Protein AF-A0A955VL43-F1 (afdb_monomer_lite)

Radius of gyration: 14.63 Å; chains: 1; bounding box: 33×35×46 Å

pLDDT: mean 88.29, std 12.21, range [50.31, 97.94]

Structure (mmCIF, N/CA/C/O backbone):
data_AF-A0A955VL43-F1
#
_entry.id   AF-A0A955VL43-F1
#
loop_
_atom_site.group_PDB
_atom_site.id
_atom_site.type_symbol
_atom_site.label_atom_id
_atom_site.label_alt_id
_atom_site.label_comp_id
_atom_site.label_asym_id
_atom_site.label_entity_id
_atom_site.label_seq_id
_atom_site.pdbx_PDB_ins_code
_atom_site.Cartn_x
_atom_site.Cartn_y
_atom_site.Cartn_z
_atom_site.occupancy
_atom_site.B_iso_or_equiv
_atom_site.auth_seq_id
_atom_site.auth_comp_id
_atom_site.auth_asym_id
_atom_site.auth_atom_id
_atom_site.pdbx_PDB_model_num
ATOM 1 N N . MET A 1 1 ? -14.987 -6.345 19.647 1.00 78.50 1 MET A N 1
ATOM 2 C CA . MET A 1 1 ? -15.015 -5.023 18.983 1.00 78.50 1 MET A CA 1
ATOM 3 C C . MET A 1 1 ? -13.971 -5.019 17.865 1.00 78.50 1 MET A C 1
ATOM 5 O O . MET A 1 1 ? -13.137 -5.909 17.800 1.00 78.50 1 MET A O 1
ATOM 9 N N . THR A 1 2 ? -14.091 -4.121 16.894 1.00 89.50 2 THR A N 1
ATOM 10 C CA . THR A 1 2 ? -13.098 -3.961 15.821 1.00 89.50 2 THR A CA 1
ATOM 11 C C . THR A 1 2 ? -12.597 -2.536 15.918 1.00 89.50 2 THR A C 1
ATOM 13 O O . THR A 1 2 ? -13.413 -1.619 16.050 1.00 89.50 2 THR A O 1
ATOM 16 N N . ARG A 1 3 ? -11.278 -2.347 15.896 1.00 92.75 3 ARG A N 1
ATOM 17 C CA . ARG A 1 3 ? -10.664 -1.016 15.966 1.00 92.75 3 ARG A CA 1
ATOM 18 C C . ARG A 1 3 ? -10.286 -0.546 14.574 1.00 92.75 3 ARG A C 1
ATOM 20 O O . ARG A 1 3 ? -9.959 -1.360 13.723 1.00 92.75 3 ARG A O 1
ATOM 27 N N . TYR A 1 4 ? -10.325 0.753 14.333 1.00 93.56 4 TYR A N 1
ATOM 28 C CA . TYR A 1 4 ? -9.939 1.332 13.049 1.00 93.56 4 TYR A CA 1
ATOM 29 C C . TYR A 1 4 ? -8.824 2.340 13.278 1.00 93.56 4 TYR A C 1
ATOM 31 O O . TYR A 1 4 ? -8.807 3.001 14.317 1.00 93.56 4 TYR A O 1
ATOM 39 N N . CYS A 1 5 ? -7.907 2.439 12.317 1.00 92.56 5 CYS A N 1
ATOM 40 C CA . CYS A 1 5 ? -6.921 3.510 12.319 1.00 92.56 5 CYS A CA 1
ATOM 41 C C . CYS A 1 5 ? -7.603 4.878 12.228 1.00 92.56 5 CYS A C 1
ATOM 43 O O . CYS A 1 5 ? -8.653 5.013 11.585 1.00 92.56 5 CYS A O 1
ATOM 45 N N . ASP A 1 6 ? -6.948 5.889 12.791 1.00 88.12 6 ASP A N 1
ATOM 46 C CA . ASP A 1 6 ? -7.299 7.285 12.551 1.00 88.12 6 ASP A CA 1
ATOM 47 C C . ASP A 1 6 ? -7.238 7.629 11.049 1.00 88.12 6 ASP A C 1
ATOM 49 O O . ASP A 1 6 ? -6.506 6.997 10.280 1.00 88.12 6 ASP A O 1
ATOM 53 N N . GLU A 1 7 ? -8.082 8.570 10.616 1.00 87.44 7 GLU A N 1
ATOM 54 C CA . GLU A 1 7 ? -8.250 8.990 9.209 1.00 87.44 7 GLU A CA 1
ATOM 55 C C . GLU A 1 7 ? -8.514 7.852 8.198 1.00 87.44 7 GLU A C 1
ATOM 57 O O . GLU A 1 7 ? -8.353 8.026 6.993 1.00 87.44 7 GLU A O 1
ATOM 62 N N . GLY A 1 8 ? -8.944 6.672 8.661 1.00 89.56 8 GLY A N 1
ATOM 63 C CA . GLY A 1 8 ? -9.144 5.516 7.787 1.00 89.56 8 GLY A CA 1
ATOM 64 C C . GLY A 1 8 ? -7.849 4.784 7.425 1.00 89.56 8 GLY A C 1
ATOM 65 O O . GLY A 1 8 ? -7.877 3.932 6.541 1.00 89.56 8 GLY A O 1
ATOM 66 N N . GLY A 1 9 ? -6.745 5.033 8.133 1.00 92.38 9 GLY A N 1
ATOM 67 C CA . GLY A 1 9 ? -5.455 4.370 7.939 1.00 92.38 9 GLY A CA 1
ATOM 68 C C . GLY A 1 9 ? -4.512 5.125 7.013 1.00 92.38 9 GLY A C 1
ATOM 69 O O . GLY A 1 9 ? -4.924 5.939 6.196 1.00 92.38 9 GLY A O 1
ATOM 70 N N . TYR A 1 10 ? -3.220 4.835 7.132 1.00 92.75 10 TYR A N 1
ATOM 71 C CA . TYR A 1 10 ? -2.181 5.484 6.341 1.00 92.75 10 TYR A CA 1
ATOM 72 C C . TYR A 1 10 ? -1.539 4.506 5.366 1.00 92.75 10 TYR A C 1
ATOM 74 O O . TYR A 1 10 ? -1.247 3.357 5.712 1.00 92.75 10 TYR A O 1
ATOM 82 N N . VAL A 1 11 ? -1.257 5.003 4.164 1.00 94.19 11 VAL A N 1
ATOM 83 C CA . VAL A 1 11 ? -0.213 4.449 3.309 1.00 94.19 11 VAL A CA 1
ATOM 84 C C . VAL A 1 11 ? 1.063 5.232 3.566 1.00 94.19 11 VAL A C 1
ATOM 86 O O . VAL A 1 11 ? 1.075 6.459 3.602 1.00 94.19 11 VAL A O 1
ATOM 89 N N . VAL A 1 12 ? 2.152 4.514 3.764 1.00 95.00 12 VAL A N 1
ATOM 90 C CA . VAL A 1 12 ? 3.468 5.086 4.047 1.00 95.00 12 VAL A CA 1
ATOM 91 C C . VAL A 1 12 ? 4.517 4.591 3.066 1.00 95.00 12 VAL A C 1
ATOM 93 O O . VAL A 1 12 ? 4.296 3.594 2.372 1.00 95.00 12 VAL A O 1
ATOM 96 N N . SER A 1 13 ? 5.642 5.295 2.992 1.00 95.00 13 SER A N 1
ATOM 97 C CA . SER A 1 13 ? 6.752 4.952 2.109 1.00 95.00 13 SER A CA 1
ATOM 98 C C . SER A 1 13 ? 7.513 3.727 2.650 1.00 95.00 13 SER A C 1
ATOM 100 O O . SER A 1 13 ? 7.057 3.045 3.576 1.00 95.00 13 SER A O 1
ATOM 102 N N . SER A 1 14 ? 8.656 3.367 2.065 1.00 95.69 14 SER A N 1
ATOM 103 C CA . SER A 1 14 ? 9.515 2.334 2.663 1.00 95.69 14 SER A CA 1
ATOM 104 C C . SER A 1 14 ? 10.351 2.865 3.835 1.00 95.69 14 SER A C 1
ATOM 106 O O . SER A 1 14 ? 10.896 2.056 4.582 1.00 95.69 14 SER A O 1
ATOM 108 N N . ALA A 1 15 ? 10.412 4.189 4.040 1.00 93.88 15 ALA A N 1
ATOM 109 C CA . ALA A 1 15 ? 11.105 4.804 5.173 1.00 93.88 15 ALA A CA 1
ATOM 110 C C . ALA A 1 15 ? 10.356 4.638 6.507 1.00 93.88 15 ALA A C 1
ATOM 112 O O . ALA A 1 15 ? 10.987 4.613 7.563 1.00 93.88 15 ALA A O 1
ATOM 113 N N . GLU A 1 16 ? 9.029 4.502 6.474 1.00 94.38 16 GLU A N 1
ATOM 114 C CA . GLU A 1 16 ? 8.210 4.295 7.666 1.00 94.38 16 GLU A CA 1
ATOM 115 C C . GLU A 1 16 ? 7.793 2.823 7.834 1.00 94.38 16 GLU A C 1
ATOM 117 O O . GLU A 1 16 ? 7.633 2.080 6.849 1.00 94.38 16 GLU A O 1
ATOM 122 N N . PRO A 1 17 ? 7.583 2.377 9.086 1.00 94.38 17 PRO A N 1
ATOM 123 C CA . PRO A 1 17 ? 7.181 1.010 9.359 1.00 94.38 17 PRO A CA 1
ATOM 124 C C . PRO A 1 17 ? 5.710 0.759 9.008 1.00 94.38 17 PRO A C 1
ATOM 126 O O . PRO A 1 17 ? 4.835 1.613 9.173 1.00 94.38 17 PRO A O 1
ATOM 129 N N . ILE A 1 18 ? 5.441 -0.481 8.604 1.00 95.75 18 ILE A N 1
ATOM 130 C CA . ILE A 1 18 ? 4.116 -1.096 8.679 1.00 95.75 18 ILE A CA 1
ATOM 131 C C . ILE A 1 18 ? 4.235 -2.192 9.737 1.00 95.75 18 ILE A C 1
ATOM 133 O O . ILE A 1 18 ? 5.098 -3.056 9.582 1.00 95.75 18 ILE A O 1
ATOM 137 N N . PRO A 1 19 ? 3.433 -2.169 10.809 1.00 94.88 19 PRO A N 1
ATOM 138 C CA . PRO A 1 19 ? 3.477 -3.221 11.813 1.00 94.88 19 PRO A CA 1
ATOM 139 C C . PRO A 1 19 ? 3.131 -4.591 11.220 1.00 94.88 19 PRO A C 1
ATOM 141 O O . PRO A 1 19 ? 2.177 -4.711 10.453 1.00 94.88 19 PRO A O 1
ATOM 144 N N . ASP A 1 20 ? 3.838 -5.642 11.629 1.00 94.00 20 ASP A N 1
ATOM 145 C CA . ASP A 1 20 ? 3.488 -7.020 11.246 1.00 94.00 20 ASP A CA 1
ATOM 146 C C . ASP A 1 20 ? 2.334 -7.580 12.090 1.00 94.00 20 ASP A C 1
ATOM 148 O O . ASP A 1 20 ? 1.597 -8.463 11.652 1.00 94.00 20 ASP A O 1
ATOM 152 N N . GLU A 1 21 ? 2.153 -7.067 13.310 1.00 94.94 21 GLU A N 1
ATOM 153 C CA . GLU A 1 21 ? 1.108 -7.531 14.216 1.00 94.94 21 GLU A CA 1
ATOM 154 C C . GLU A 1 21 ? -0.276 -7.051 13.741 1.00 94.94 21 GLU A C 1
ATOM 156 O O . GLU A 1 21 ? -0.508 -5.841 13.675 1.00 94.94 21 GLU A O 1
ATOM 161 N N . PRO A 1 22 ? -1.249 -7.947 13.473 1.00 93.75 22 PRO A N 1
ATOM 162 C CA . PRO A 1 22 ? -2.568 -7.553 12.962 1.00 93.75 22 PRO A CA 1
ATOM 163 C C . PRO A 1 22 ? -3.334 -6.580 13.865 1.00 93.75 22 PRO A C 1
ATOM 165 O O . PRO A 1 22 ? -4.199 -5.841 13.401 1.00 93.75 22 PRO A O 1
ATOM 168 N N . ARG A 1 23 ? -3.021 -6.583 15.164 1.00 92.69 23 ARG A N 1
ATOM 169 C CA . ARG A 1 23 ? -3.637 -5.731 16.187 1.00 92.69 23 ARG A CA 1
ATOM 170 C C . ARG A 1 23 ? -3.009 -4.344 16.284 1.00 92.69 23 ARG A C 1
ATOM 172 O O . ARG A 1 23 ? -3.600 -3.486 16.924 1.00 92.69 23 ARG A O 1
ATOM 179 N N . ALA A 1 24 ? -1.834 -4.116 15.702 1.00 92.56 24 ALA A N 1
ATOM 180 C CA . ALA A 1 24 ? -1.173 -2.820 15.759 1.00 92.56 24 ALA A CA 1
ATOM 181 C C . ALA A 1 24 ? -1.821 -1.849 14.762 1.00 92.56 24 ALA A C 1
ATOM 183 O O . ALA A 1 24 ? -1.916 -2.144 13.571 1.00 92.56 24 ALA A O 1
ATOM 184 N N . TYR A 1 25 ? -2.266 -0.695 15.258 1.00 92.06 25 TYR A N 1
ATOM 185 C CA . TYR A 1 25 ? -2.931 0.349 14.481 1.00 92.06 25 TYR A CA 1
ATOM 186 C C . TYR A 1 25 ? -2.485 1.734 14.947 1.00 92.06 25 TYR A C 1
ATOM 188 O O . TYR A 1 25 ? -2.025 1.897 16.077 1.00 92.06 25 TYR A O 1
ATOM 196 N N . ASP A 1 26 ? -2.632 2.723 14.069 1.00 90.88 26 ASP A N 1
ATOM 197 C CA . ASP A 1 26 ? -2.401 4.129 14.395 1.00 90.88 26 ASP A CA 1
ATOM 198 C C . ASP A 1 26 ? -3.667 4.720 15.033 1.00 90.88 26 ASP A C 1
ATOM 200 O O . ASP A 1 26 ? -4.727 4.746 14.401 1.00 90.88 26 ASP A O 1
ATOM 204 N N . ASP A 1 27 ? -3.576 5.154 16.291 1.00 89.06 27 ASP A N 1
ATOM 205 C CA . ASP A 1 27 ? -4.678 5.776 17.033 1.00 89.06 27 ASP A CA 1
ATOM 206 C C . ASP A 1 27 ? -4.650 7.317 17.005 1.00 89.06 27 ASP A C 1
ATOM 208 O O . ASP A 1 27 ? -5.457 7.955 17.689 1.00 89.06 27 ASP A O 1
ATOM 212 N N . GLY A 1 28 ? -3.715 7.909 16.250 1.00 87.12 28 GLY A N 1
ATOM 213 C CA . GLY A 1 28 ? -3.534 9.353 16.100 1.00 87.12 28 GLY A CA 1
ATOM 214 C C . GLY A 1 28 ? -2.919 10.058 17.315 1.00 87.12 28 GLY A C 1
ATOM 215 O O . GLY A 1 28 ? -2.798 11.284 17.314 1.00 87.12 28 GLY A O 1
ATOM 216 N N . ARG A 1 29 ? -2.541 9.332 18.380 1.00 86.31 29 ARG A N 1
ATOM 217 C CA . ARG A 1 29 ? -1.982 9.924 19.616 1.00 86.31 29 ARG A CA 1
ATOM 218 C C . ARG A 1 29 ? -0.459 9.886 19.672 1.00 86.31 29 ARG A C 1
ATOM 220 O O . ARG A 1 29 ? 0.133 10.579 20.502 1.00 86.31 29 ARG A O 1
ATOM 227 N N . GLY A 1 30 ? 0.164 9.056 18.840 1.00 81.88 30 GLY A N 1
ATOM 228 C CA . GLY A 1 30 ? 1.613 8.931 18.741 1.00 81.88 30 GLY A CA 1
ATOM 229 C C . GLY A 1 30 ? 2.260 10.106 17.993 1.00 81.88 30 GLY A C 1
ATOM 230 O O . GLY A 1 30 ? 1.615 10.732 17.154 1.00 81.88 30 GLY A O 1
ATOM 231 N N . PRO A 1 31 ? 3.539 10.419 18.276 1.00 77.44 31 PRO A N 1
ATOM 232 C CA . PRO A 1 31 ? 4.284 11.420 17.512 1.00 77.44 31 PRO A CA 1
ATOM 233 C C . PRO A 1 31 ? 4.634 10.943 16.093 1.00 77.44 31 PRO A C 1
ATOM 235 O O . PRO A 1 31 ? 4.821 11.773 15.205 1.00 77.44 31 PRO A O 1
ATOM 238 N N . ASP A 1 32 ? 4.701 9.625 15.883 1.00 82.56 32 ASP A N 1
ATOM 239 C CA . ASP A 1 32 ? 5.104 9.004 14.626 1.00 82.56 32 ASP A CA 1
ATOM 240 C C . ASP A 1 32 ? 3.898 8.359 13.937 1.00 82.56 32 ASP A C 1
ATOM 242 O O . ASP A 1 32 ? 3.178 7.567 14.547 1.00 82.56 32 ASP A O 1
ATOM 246 N N . ARG A 1 33 ? 3.707 8.668 12.648 1.00 83.19 33 ARG A N 1
ATOM 247 C CA . ARG A 1 33 ? 2.711 7.999 11.800 1.00 83.19 33 ARG A CA 1
ATOM 248 C C . ARG A 1 33 ? 3.228 6.630 11.379 1.00 83.19 33 ARG A C 1
ATOM 250 O O . ARG A 1 33 ? 4.353 6.520 10.889 1.00 83.19 33 ARG A O 1
ATOM 257 N N . ILE A 1 34 ? 2.388 5.607 11.499 1.00 92.50 34 ILE A N 1
ATOM 258 C CA . ILE A 1 34 ? 2.697 4.242 11.047 1.00 92.50 34 ILE A CA 1
ATOM 259 C C . ILE A 1 34 ? 1.722 3.811 9.952 1.00 92.50 34 ILE A C 1
ATOM 261 O O . ILE A 1 34 ? 0.557 4.207 9.939 1.00 92.50 34 ILE A O 1
ATOM 265 N N . GLY A 1 35 ? 2.184 2.989 9.010 1.00 95.25 35 GLY A N 1
ATOM 266 C CA . GLY A 1 35 ? 1.304 2.472 7.964 1.00 95.25 35 GLY A CA 1
ATOM 267 C C . GLY A 1 35 ? 0.294 1.457 8.500 1.00 95.25 35 GLY A C 1
ATOM 268 O O . GLY A 1 35 ? 0.568 0.724 9.450 1.00 95.25 35 GLY A O 1
ATOM 269 N N . CYS A 1 36 ? -0.878 1.382 7.871 1.00 96.31 36 CYS A N 1
ATOM 270 C CA . CYS A 1 36 ? -1.907 0.410 8.234 1.00 96.31 36 CYS A CA 1
ATOM 271 C C . CYS A 1 36 ? -1.645 -0.945 7.552 1.00 96.31 36 CYS A C 1
ATOM 273 O O . CYS A 1 36 ? -1.546 -1.029 6.328 1.00 96.31 36 CYS A O 1
ATOM 275 N N . ASN A 1 37 ? -1.588 -2.024 8.338 1.00 96.50 37 ASN A N 1
ATOM 276 C CA . ASN A 1 37 ? -1.427 -3.392 7.827 1.00 96.50 37 ASN A CA 1
ATOM 277 C C . ASN A 1 37 ? -2.758 -4.107 7.514 1.00 96.50 37 ASN A C 1
ATOM 279 O O . ASN A 1 37 ? -2.743 -5.231 7.022 1.00 96.50 37 ASN A O 1
ATOM 283 N N . GLN A 1 38 ? -3.900 -3.460 7.775 1.00 97.12 38 GLN A N 1
ATOM 284 C CA . GLN A 1 38 ? -5.249 -3.978 7.504 1.00 97.12 38 GLN A CA 1
ATOM 285 C C . GLN A 1 38 ? -5.962 -3.201 6.387 1.00 97.12 38 GLN A C 1
ATOM 287 O O . GLN A 1 38 ? -7.189 -3.117 6.373 1.00 97.12 38 GLN A O 1
ATOM 292 N N . LEU A 1 39 ? -5.231 -2.572 5.464 1.00 97.38 39 LEU A N 1
ATOM 293 C CA . LEU A 1 39 ? -5.853 -1.826 4.367 1.00 97.38 39 LEU A CA 1
ATOM 294 C C . LEU A 1 39 ? -6.688 -2.751 3.463 1.00 97.38 39 LEU A C 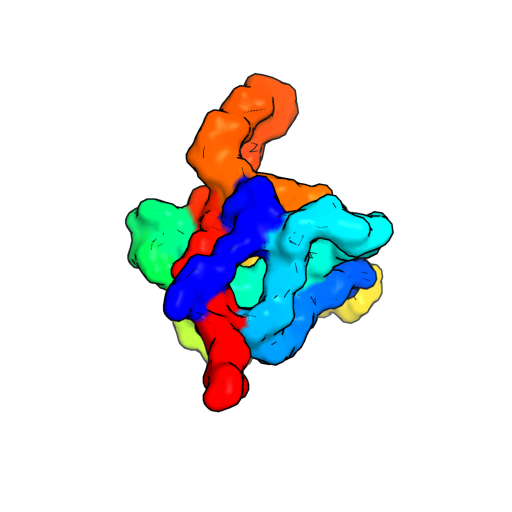1
ATOM 296 O O . LEU A 1 39 ? -6.265 -3.847 3.100 1.00 97.38 39 LEU A O 1
ATOM 300 N N . VAL A 1 40 ? -7.864 -2.276 3.055 1.00 97.44 40 VAL A N 1
ATOM 301 C CA . VAL A 1 40 ? -8.772 -2.922 2.100 1.00 97.44 40 VAL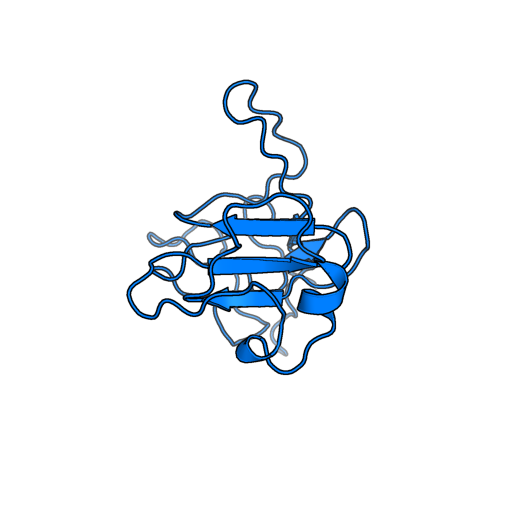 A CA 1
ATOM 302 C C . VAL A 1 40 ? -9.206 -1.928 1.031 1.00 97.44 40 VAL A C 1
ATOM 304 O O . VAL A 1 40 ? -9.388 -0.738 1.293 1.00 97.44 40 VAL A O 1
ATOM 307 N N . CYS A 1 41 ? -9.407 -2.411 -0.191 1.00 96.38 41 CYS A N 1
ATOM 308 C CA . CYS A 1 41 ? -9.882 -1.582 -1.284 1.00 96.38 41 CYS A CA 1
ATOM 309 C C . CYS A 1 41 ? -11.401 -1.447 -1.286 1.00 96.38 41 CYS A C 1
ATOM 311 O O . CYS A 1 41 ? -12.120 -2.437 -1.368 1.00 96.38 41 CYS A O 1
ATOM 313 N N . ILE A 1 42 ? -11.901 -0.212 -1.302 1.00 95.06 42 ILE A N 1
ATOM 314 C CA . ILE A 1 42 ? -13.344 0.057 -1.303 1.00 95.06 42 ILE A CA 1
ATOM 315 C C . ILE A 1 42 ? -14.018 -0.288 -2.637 1.00 95.06 42 ILE A C 1
ATOM 317 O O . ILE A 1 42 ? -15.233 -0.437 -2.682 1.00 95.06 42 ILE A O 1
ATOM 321 N N . ARG A 1 43 ? -13.242 -0.411 -3.724 1.00 93.94 43 ARG A N 1
ATOM 322 C CA . ARG A 1 43 ? -13.756 -0.748 -5.060 1.00 93.94 43 ARG A CA 1
ATOM 323 C C . ARG A 1 43 ? -13.901 -2.255 -5.260 1.00 93.94 43 ARG A C 1
ATOM 325 O O . ARG A 1 43 ? -14.960 -2.712 -5.667 1.00 93.94 43 ARG A O 1
ATOM 332 N N . CYS A 1 44 ? -12.843 -3.025 -4.995 1.00 96.56 44 CYS A N 1
ATOM 333 C CA . CYS A 1 44 ? -12.829 -4.474 -5.245 1.00 96.56 44 CYS A CA 1
ATOM 334 C C . CYS A 1 44 ? -12.952 -5.344 -3.985 1.00 96.56 44 CYS A C 1
ATOM 336 O O . CYS A 1 44 ? -13.047 -6.561 -4.107 1.00 96.56 44 CYS A O 1
ATOM 338 N N . GLY A 1 45 ? -12.911 -4.757 -2.785 1.00 96.44 45 GLY A N 1
ATOM 339 C CA . GLY A 1 45 ? -12.992 -5.474 -1.507 1.00 96.44 45 GLY A CA 1
ATOM 340 C C . GLY A 1 45 ? -11.738 -6.264 -1.119 1.00 96.44 45 GLY A C 1
ATOM 341 O O . GLY A 1 45 ? -11.687 -6.806 -0.019 1.00 96.44 45 GLY A O 1
ATOM 342 N N . ALA A 1 46 ? -10.726 -6.340 -1.989 1.00 97.94 46 ALA A N 1
ATOM 343 C CA . ALA A 1 46 ? -9.487 -7.053 -1.698 1.00 97.94 46 ALA A CA 1
ATOM 344 C C . ALA A 1 46 ? -8.680 -6.347 -0.598 1.00 97.94 46 ALA A C 1
ATOM 346 O O . ALA A 1 46 ? -8.645 -5.113 -0.544 1.00 97.94 46 ALA A O 1
ATOM 347 N N . VAL A 1 47 ? -7.990 -7.137 0.229 1.00 97.50 47 VAL A N 1
ATOM 348 C CA . VAL A 1 47 ? -6.913 -6.640 1.100 1.00 97.50 47 VAL A CA 1
ATOM 349 C C . VAL A 1 47 ? -5.868 -5.948 0.227 1.00 97.50 47 VAL A C 1
ATOM 351 O O . VAL A 1 47 ? -5.677 -6.323 -0.924 1.00 97.50 47 VAL A O 1
ATOM 354 N N . VAL A 1 48 ? -5.212 -4.913 0.731 1.00 97.56 48 VAL A N 1
ATOM 355 C CA . VAL A 1 48 ? -4.128 -4.240 0.015 1.00 97.56 48 VAL A CA 1
ATOM 356 C C . VAL A 1 48 ? -2.816 -4.906 0.399 1.00 97.56 48 VAL A C 1
ATOM 358 O O . VAL A 1 48 ? -2.439 -4.950 1.569 1.00 97.56 48 VAL A O 1
ATOM 361 N N . ARG A 1 49 ? -2.103 -5.426 -0.596 1.00 97.81 49 ARG A N 1
ATOM 362 C CA . ARG A 1 49 ? -0.736 -5.919 -0.427 1.00 97.81 49 ARG A CA 1
ATOM 363 C C . ARG A 1 49 ? 0.232 -4.764 -0.609 1.00 97.81 49 ARG A C 1
ATOM 365 O O . ARG A 1 49 ? -0.059 -3.825 -1.344 1.00 97.81 49 ARG A O 1
ATOM 372 N N . ASN A 1 50 ? 1.393 -4.845 0.022 1.00 97.25 50 ASN A N 1
ATOM 373 C CA . ASN A 1 50 ? 2.447 -3.862 -0.167 1.00 97.25 50 ASN A CA 1
ATOM 374 C C . ASN A 1 50 ? 3.809 -4.547 -0.303 1.00 97.25 50 ASN A C 1
ATOM 376 O O . ASN A 1 50 ? 3.998 -5.639 0.231 1.00 97.25 50 ASN A O 1
ATOM 380 N N . ALA A 1 51 ? 4.745 -3.893 -0.988 1.00 96.50 51 ALA A N 1
ATOM 381 C CA . ALA A 1 51 ? 6.154 -4.250 -0.940 1.00 96.50 51 ALA A CA 1
ATOM 382 C C . ALA A 1 51 ? 7.031 -2.991 -0.936 1.00 96.50 51 ALA A C 1
ATOM 384 O O . ALA A 1 51 ? 6.849 -2.105 -1.782 1.00 96.50 51 ALA A O 1
ATOM 385 N N . PRO A 1 52 ? 7.978 -2.885 0.010 1.00 96.88 52 PRO A N 1
ATOM 386 C CA . PRO A 1 52 ? 8.954 -1.808 0.010 1.00 96.88 52 PRO A CA 1
ATOM 387 C C . PRO A 1 52 ? 9.956 -2.004 -1.131 1.00 96.88 52 PRO A C 1
ATOM 389 O O . PRO A 1 52 ? 10.190 -3.129 -1.568 1.00 96.88 52 PRO A O 1
ATOM 392 N N . HIS A 1 53 ? 10.570 -0.915 -1.588 1.00 96.31 53 HIS A N 1
ATOM 393 C CA . HIS A 1 53 ? 11.668 -0.934 -2.559 1.00 96.31 53 HIS A CA 1
ATOM 394 C C . HIS A 1 53 ? 11.292 -1.471 -3.949 1.00 96.31 53 HIS A C 1
ATOM 396 O O . HIS A 1 53 ? 12.175 -1.787 -4.738 1.00 96.31 53 HIS A O 1
ATOM 402 N N . PHE A 1 54 ? 10.004 -1.555 -4.283 1.00 95.38 54 PHE A N 1
ATOM 403 C CA . PHE A 1 54 ? 9.541 -1.849 -5.639 1.00 95.38 54 PHE A CA 1
ATOM 404 C C . PHE A 1 54 ? 8.989 -0.591 -6.300 1.00 95.38 54 PHE A C 1
ATOM 406 O O . PHE A 1 54 ? 8.240 0.167 -5.684 1.00 95.38 54 PHE A O 1
ATOM 413 N N . ASP A 1 55 ? 9.346 -0.388 -7.564 1.00 92.06 55 ASP A N 1
ATOM 414 C CA . ASP A 1 55 ? 8.858 0.719 -8.383 1.00 92.06 55 ASP A CA 1
ATOM 415 C C . ASP A 1 55 ? 8.086 0.190 -9.600 1.00 92.06 55 ASP A C 1
ATOM 417 O O . ASP A 1 55 ? 8.308 -0.928 -10.077 1.00 92.06 55 ASP A O 1
ATOM 421 N N . LEU A 1 56 ? 7.161 1.014 -10.087 1.00 90.94 56 LEU A N 1
ATOM 422 C CA . LEU A 1 56 ? 6.429 0.758 -11.321 1.00 90.94 56 LEU A CA 1
ATOM 423 C C . LEU A 1 56 ? 7.280 1.170 -12.520 1.00 90.94 56 LEU A C 1
ATOM 425 O O . LEU A 1 56 ? 8.033 2.148 -12.441 1.00 90.94 56 LEU A O 1
ATOM 429 N N . PRO A 1 57 ? 7.098 0.508 -13.672 1.00 86.12 57 PRO A N 1
ATOM 430 C CA . PRO A 1 57 ? 7.707 0.984 -14.897 1.00 86.12 57 PRO A CA 1
ATOM 431 C C . PRO A 1 57 ? 7.155 2.378 -15.231 1.00 86.12 57 PRO A C 1
ATOM 433 O O . PRO A 1 57 ? 5.995 2.692 -14.969 1.00 86.12 57 PRO A O 1
ATOM 436 N N . ASN A 1 58 ? 7.965 3.214 -15.881 1.00 76.75 58 ASN A N 1
ATOM 437 C CA . ASN A 1 58 ? 7.543 4.551 -16.324 1.00 76.75 58 ASN A CA 1
ATOM 438 C C . ASN A 1 58 ? 6.439 4.530 -17.406 1.00 76.75 58 ASN A C 1
ATOM 440 O O . ASN A 1 58 ? 5.956 5.586 -17.810 1.00 76.75 58 ASN A O 1
ATOM 444 N N . ASN A 1 59 ? 6.045 3.346 -17.886 1.00 69.19 59 ASN A N 1
ATOM 445 C CA . ASN A 1 59 ? 5.063 3.168 -18.949 1.00 69.19 59 ASN A CA 1
ATOM 446 C C . ASN A 1 59 ? 3.672 2.842 -18.387 1.00 69.19 59 ASN A C 1
ATOM 448 O O . ASN A 1 59 ? 3.527 2.091 -17.424 1.00 69.19 59 ASN A O 1
ATOM 452 N N . PHE A 1 60 ? 2.637 3.371 -19.044 1.00 67.94 60 PHE A N 1
ATOM 453 C CA . PHE A 1 60 ? 1.239 3.047 -18.757 1.00 67.94 60 PHE A CA 1
ATOM 454 C C . PHE A 1 60 ? 0.930 1.564 -19.024 1.00 67.94 60 PHE A C 1
ATOM 456 O O . PHE A 1 60 ? 1.490 0.966 -19.942 1.00 67.94 60 PHE A O 1
ATOM 463 N N . GLY A 1 61 ? -0.017 0.999 -18.265 1.00 79.44 61 GLY A N 1
ATOM 464 C CA . GLY A 1 61 ? -0.562 -0.344 -18.511 1.00 79.44 61 GLY A CA 1
ATOM 465 C C . GLY A 1 61 ? -0.049 -1.453 -17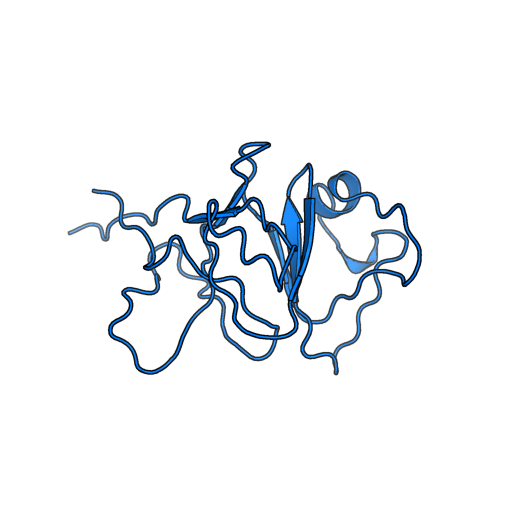.591 1.00 79.44 61 GLY A C 1
ATOM 466 O O . GLY A 1 61 ? -0.102 -2.618 -17.974 1.00 79.44 61 GLY A O 1
ATOM 467 N N . PHE A 1 62 ? 0.443 -1.120 -16.394 1.00 89.06 62 PHE A N 1
ATOM 468 C CA . PHE A 1 62 ? 0.811 -2.130 -15.403 1.00 89.06 62 PHE A CA 1
ATOM 469 C C . PHE A 1 62 ? -0.402 -2.972 -14.974 1.00 89.06 62 PHE A C 1
ATOM 471 O O . PHE A 1 62 ? -1.449 -2.431 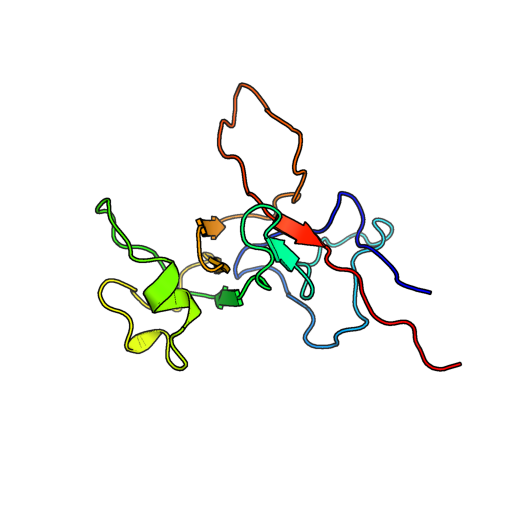-14.610 1.00 89.06 62 PHE A O 1
ATOM 478 N N . ASP A 1 63 ? -0.250 -4.297 -14.988 1.00 91.25 63 ASP A N 1
ATOM 479 C CA . ASP A 1 63 ? -1.294 -5.232 -14.571 1.00 91.25 63 ASP A CA 1
ATOM 480 C C . ASP A 1 63 ? -1.305 -5.377 -13.040 1.00 91.25 63 ASP A C 1
ATOM 482 O O . ASP A 1 63 ? -0.622 -6.222 -12.454 1.00 91.25 63 ASP A O 1
ATOM 486 N N . ALA A 1 64 ? -2.103 -4.529 -12.384 1.00 92.69 64 ALA A N 1
ATOM 487 C CA . ALA A 1 64 ? -2.280 -4.558 -10.932 1.00 92.69 64 ALA A CA 1
ATOM 488 C C . ALA A 1 64 ? -2.766 -5.926 -10.427 1.00 92.69 64 ALA A C 1
ATOM 490 O O . ALA A 1 64 ? -2.371 -6.360 -9.345 1.00 92.69 64 ALA A O 1
ATOM 491 N N . LYS A 1 65 ? -3.585 -6.638 -11.212 1.00 93.81 65 LYS A N 1
ATOM 492 C CA . LYS A 1 65 ? -4.106 -7.946 -10.821 1.00 93.81 65 LYS A CA 1
ATOM 493 C C . LYS A 1 65 ? -2.995 -8.994 -10.822 1.00 93.81 65 LYS A C 1
ATOM 495 O O . LYS A 1 65 ? -2.866 -9.718 -9.838 1.00 93.81 65 LYS A O 1
ATOM 500 N N . ALA A 1 66 ? -2.164 -9.035 -11.863 1.00 93.00 66 ALA A N 1
ATOM 501 C CA . ALA A 1 66 ? -1.024 -9.952 -11.920 1.00 93.00 66 ALA A CA 1
ATOM 502 C C . ALA A 1 66 ? -0.051 -9.732 -10.749 1.00 93.00 66 ALA A C 1
ATOM 504 O O . ALA A 1 66 ? 0.394 -10.692 -10.119 1.00 93.00 66 ALA A O 1
ATOM 505 N N . ALA A 1 67 ? 0.231 -8.472 -10.402 1.00 94.81 67 ALA A N 1
ATOM 506 C CA . ALA A 1 67 ? 1.052 -8.151 -9.236 1.00 94.81 67 ALA A CA 1
ATOM 507 C C . ALA A 1 67 ? 0.391 -8.581 -7.917 1.00 94.81 67 ALA A C 1
ATOM 509 O O . ALA A 1 67 ? 1.046 -9.162 -7.051 1.00 94.81 67 ALA A O 1
ATOM 510 N N . TYR A 1 68 ? -0.917 -8.347 -7.777 1.00 97.31 68 TYR A N 1
ATOM 511 C CA . TYR A 1 68 ? -1.674 -8.754 -6.598 1.00 97.31 68 TYR A CA 1
ATOM 512 C C . TYR A 1 68 ? -1.726 -10.271 -6.409 1.00 97.31 68 TYR A C 1
ATOM 514 O O . TYR A 1 68 ? -1.708 -10.738 -5.275 1.00 97.31 68 TYR A O 1
ATOM 522 N N . GLU A 1 69 ? -1.828 -11.049 -7.481 1.00 96.69 69 GLU A N 1
ATOM 523 C CA . GLU A 1 69 ? -1.923 -12.512 -7.408 1.00 96.69 69 GLU A CA 1
ATOM 524 C C . GLU A 1 69 ? -0.542 -13.176 -7.267 1.00 96.69 69 GLU A C 1
ATOM 526 O O . GLU A 1 69 ? -0.451 -14.333 -6.857 1.00 96.69 69 GLU A O 1
ATOM 531 N N . SER A 1 70 ? 0.548 -12.450 -7.543 1.00 96.88 70 SER A N 1
ATOM 532 C CA . SER A 1 70 ? 1.898 -13.011 -7.506 1.00 96.88 70 SER A CA 1
ATOM 533 C C . SER A 1 70 ? 2.400 -13.288 -6.086 1.00 96.88 70 SER A C 1
ATOM 535 O O . SER A 1 70 ? 2.410 -12.413 -5.214 1.00 96.88 70 SER A O 1
ATOM 537 N N . ALA A 1 71 ? 2.891 -14.504 -5.849 1.00 96.62 71 ALA A N 1
ATOM 538 C CA . ALA A 1 71 ? 3.586 -14.849 -4.610 1.00 96.62 71 ALA A CA 1
ATOM 539 C C . ALA A 1 71 ? 4.994 -14.226 -4.533 1.00 96.62 71 ALA A C 1
ATOM 541 O O . ALA A 1 71 ? 5.459 -13.929 -3.436 1.00 96.62 71 ALA A O 1
ATOM 542 N N . ASP A 1 72 ? 5.639 -13.991 -5.681 1.00 96.38 72 ASP A N 1
ATOM 543 C CA . ASP A 1 72 ? 6.989 -13.434 -5.794 1.00 96.38 72 ASP A CA 1
ATOM 544 C C . ASP A 1 72 ? 6.982 -12.179 -6.675 1.00 96.38 72 ASP A C 1
ATOM 546 O O . ASP A 1 72 ? 6.804 -12.241 -7.895 1.00 96.38 72 ASP A O 1
ATOM 550 N N . TRP A 1 73 ? 7.194 -11.020 -6.058 1.00 95.31 73 TRP A N 1
ATOM 551 C CA . TRP A 1 73 ? 7.124 -9.732 -6.747 1.00 95.31 73 TRP A CA 1
ATOM 552 C C . TRP A 1 73 ? 8.295 -9.509 -7.709 1.00 95.31 73 TRP A C 1
ATOM 554 O O . TRP A 1 73 ? 8.133 -8.779 -8.683 1.00 95.31 73 TRP A O 1
ATOM 564 N N . HIS A 1 74 ? 9.426 -10.201 -7.525 1.00 95.50 74 HIS A N 1
ATOM 565 C CA . HIS A 1 74 ? 10.541 -10.164 -8.478 1.00 95.50 74 HIS A CA 1
ATOM 566 C C . HIS A 1 74 ? 10.201 -10.821 -9.819 1.00 95.50 74 HIS A C 1
ATOM 568 O O . HIS A 1 74 ? 10.853 -10.544 -10.824 1.00 95.50 74 HIS A O 1
ATOM 574 N N . SER A 1 75 ? 9.188 -11.690 -9.843 1.00 95.12 75 SER A N 1
ATOM 575 C CA . SER A 1 75 ? 8.746 -12.380 -11.056 1.00 95.12 75 SER A CA 1
ATOM 576 C C . SER A 1 75 ? 7.716 -11.593 -11.875 1.00 95.12 75 SER A C 1
ATOM 578 O O . SER A 1 75 ? 7.403 -11.985 -12.999 1.00 95.12 75 SER A O 1
ATOM 580 N N . VAL A 1 76 ? 7.182 -10.487 -11.338 1.00 94.56 76 VAL A N 1
ATOM 581 C CA . VAL A 1 76 ? 6.138 -9.691 -11.998 1.00 94.56 76 VAL A CA 1
ATOM 582 C C . VAL A 1 76 ? 6.762 -8.848 -13.117 1.00 94.56 76 VAL A C 1
ATOM 584 O O . VAL A 1 76 ? 7.610 -7.996 -12.837 1.00 94.56 76 VAL A O 1
ATOM 587 N N . PRO A 1 77 ? 6.347 -9.021 -14.386 1.00 92.25 77 PRO A N 1
ATOM 588 C CA . PRO A 1 77 ? 6.917 -8.269 -15.497 1.00 92.25 77 PRO A CA 1
ATOM 589 C C . PRO A 1 77 ? 6.800 -6.752 -15.310 1.00 92.25 77 PRO A C 1
ATOM 591 O O . PRO A 1 77 ? 5.714 -6.216 -15.098 1.00 92.25 77 PRO A O 1
ATOM 594 N N . GLY A 1 78 ? 7.932 -6.058 -15.431 1.00 90.69 78 GLY A N 1
ATOM 595 C CA . GLY A 1 78 ? 8.012 -4.600 -15.342 1.00 90.69 78 GLY A CA 1
ATOM 596 C C . GLY A 1 78 ? 8.161 -4.041 -13.927 1.00 90.69 78 GLY A C 1
ATOM 597 O O . GLY A 1 78 ? 8.453 -2.854 -13.816 1.00 90.69 78 GLY A O 1
ATOM 598 N N . LEU A 1 79 ? 8.014 -4.851 -12.869 1.00 93.12 79 LEU A N 1
ATOM 599 C CA . LEU A 1 79 ? 8.399 -4.414 -11.527 1.00 93.12 79 LEU A CA 1
ATOM 600 C C . LEU A 1 79 ? 9.917 -4.403 -11.388 1.00 93.12 79 LEU A C 1
ATOM 602 O O . LEU A 1 79 ? 10.599 -5.382 -11.690 1.00 93.12 79 LEU A O 1
ATOM 606 N N . GLU A 1 80 ? 10.436 -3.294 -10.876 1.00 93.75 80 GLU A N 1
ATOM 607 C CA . GLU A 1 80 ? 11.854 -3.140 -10.583 1.00 93.75 80 GLU A CA 1
ATOM 608 C C . GLU A 1 80 ? 12.061 -3.084 -9.073 1.00 93.75 80 GLU A C 1
ATOM 610 O O . GLU A 1 80 ? 11.490 -2.233 -8.391 1.00 93.75 80 GLU A O 1
ATOM 615 N N . HIS A 1 81 ? 12.905 -3.976 -8.553 1.00 95.88 81 HIS A N 1
ATOM 616 C CA . HIS A 1 81 ? 13.369 -3.893 -7.174 1.00 95.88 81 HIS A CA 1
ATOM 617 C C . HIS A 1 81 ? 14.562 -2.935 -7.093 1.00 95.88 81 HIS A C 1
ATOM 619 O O . HIS A 1 81 ? 15.600 -3.172 -7.713 1.00 95.88 81 HIS A O 1
ATOM 625 N N . ARG A 1 82 ? 14.404 -1.864 -6.320 1.00 94.88 82 ARG A N 1
ATOM 626 C CA . ARG A 1 82 ? 15.367 -0.785 -6.089 1.00 94.88 82 ARG A CA 1
ATOM 627 C C . ARG A 1 82 ? 15.610 -0.652 -4.582 1.00 94.88 82 ARG A C 1
ATOM 629 O O . ARG A 1 82 ? 14.925 0.146 -3.940 1.00 94.88 82 ARG A O 1
ATOM 636 N N . PRO A 1 83 ? 16.532 -1.440 -3.996 1.00 94.19 83 PRO A N 1
ATOM 637 C CA . PRO A 1 83 ? 16.780 -1.475 -2.549 1.00 94.19 83 PRO A CA 1
ATOM 638 C C . PRO A 1 83 ? 17.037 -0.103 -1.908 1.00 94.19 83 PRO A C 1
ATOM 640 O O . PRO A 1 83 ? 16.711 0.122 -0.750 1.00 94.19 83 PRO A O 1
ATOM 643 N N . GLU A 1 84 ? 17.625 0.823 -2.660 1.00 94.06 84 GLU A N 1
ATOM 644 C CA . GLU A 1 84 ? 17.923 2.195 -2.248 1.00 94.06 84 GLU A CA 1
ATOM 645 C C . GLU A 1 84 ? 16.721 3.151 -2.324 1.00 94.06 84 GLU A C 1
ATOM 647 O O . GLU A 1 84 ? 16.807 4.298 -1.885 1.00 94.06 84 GLU A O 1
ATOM 652 N N . SER A 1 85 ? 15.602 2.706 -2.897 1.00 92.94 85 SER A N 1
ATOM 653 C CA . SER A 1 85 ? 14.402 3.516 -3.076 1.00 92.94 85 SER A CA 1
ATOM 654 C C . SER A 1 85 ? 13.608 3.641 -1.780 1.00 92.94 85 SER A C 1
ATOM 656 O O . SER A 1 85 ? 13.322 2.644 -1.118 1.00 92.94 85 SER A O 1
ATOM 658 N N . VAL A 1 86 ? 13.146 4.855 -1.474 1.00 94.12 86 VAL A N 1
ATOM 659 C CA . VAL A 1 86 ? 12.180 5.102 -0.387 1.00 94.12 86 VAL A CA 1
ATOM 660 C C . VAL A 1 86 ? 10.736 4.763 -0.785 1.00 94.12 86 VAL A C 1
ATOM 662 O O . VAL A 1 86 ? 9.806 4.974 -0.017 1.00 94.12 86 VAL A O 1
ATOM 665 N N . VAL A 1 87 ? 10.514 4.245 -1.995 1.00 94.25 87 VAL A N 1
ATOM 666 C CA . VAL A 1 87 ? 9.172 3.915 -2.482 1.00 94.25 87 VAL A CA 1
ATOM 667 C C . VAL A 1 87 ? 8.650 2.647 -1.824 1.00 94.25 87 VAL A C 1
ATOM 669 O O . VAL A 1 87 ? 9.359 1.646 -1.699 1.00 94.25 87 VAL A O 1
ATOM 672 N N . ARG A 1 88 ? 7.363 2.666 -1.482 1.00 96.31 88 ARG A N 1
ATOM 673 C CA . ARG A 1 88 ? 6.587 1.455 -1.227 1.00 96.31 88 ARG A CA 1
ATOM 674 C C . ARG A 1 88 ? 5.468 1.342 -2.249 1.00 96.31 88 ARG A C 1
ATOM 676 O O . ARG A 1 88 ? 4.709 2.288 -2.461 1.00 96.31 88 ARG A O 1
ATOM 683 N N . LEU A 1 89 ? 5.378 0.176 -2.872 1.00 95.88 89 LEU A N 1
ATOM 684 C CA . LEU A 1 89 ? 4.311 -0.149 -3.798 1.00 95.88 89 LEU A CA 1
ATOM 685 C C . LEU A 1 89 ? 3.162 -0.789 -3.024 1.00 95.88 89 LEU A C 1
ATOM 687 O O . LEU A 1 89 ? 3.387 -1.690 -2.219 1.00 95.88 89 LEU A O 1
ATOM 691 N N . TYR A 1 90 ? 1.941 -0.347 -3.290 1.00 96.75 90 TYR A N 1
ATOM 692 C CA . TYR A 1 90 ? 0.720 -0.927 -2.743 1.00 96.75 90 TYR A CA 1
ATOM 693 C C . TYR A 1 90 ? -0.182 -1.382 -3.884 1.00 96.75 90 TYR A C 1
ATOM 695 O O . TYR A 1 90 ? -0.296 -0.707 -4.907 1.00 96.75 90 TYR A O 1
ATOM 703 N N . VAL A 1 91 ? -0.820 -2.537 -3.723 1.00 96.81 91 VAL A N 1
ATOM 704 C CA . VAL A 1 91 ? -1.565 -3.201 -4.793 1.00 96.81 91 VAL A CA 1
ATOM 705 C C . VAL A 1 91 ? -2.827 -3.848 -4.230 1.00 96.81 91 VAL A C 1
ATOM 707 O O . VAL A 1 91 ? -2.785 -4.567 -3.231 1.00 96.81 91 VAL A O 1
ATOM 710 N N . CYS A 1 92 ? -3.951 -3.651 -4.912 1.00 97.19 92 CYS A N 1
ATOM 711 C CA . CYS A 1 92 ? -5.142 -4.491 -4.801 1.00 97.19 92 CYS A CA 1
ATOM 712 C C . CYS A 1 92 ? -5.513 -5.040 -6.193 1.00 97.19 92 CYS A C 1
ATOM 714 O O . CYS A 1 92 ? -4.862 -4.717 -7.183 1.00 97.19 92 CYS A O 1
ATOM 716 N N . HIS A 1 93 ? -6.589 -5.825 -6.316 1.00 96.12 93 HIS A N 1
ATOM 717 C CA . HIS A 1 93 ? -7.004 -6.383 -7.616 1.00 96.12 93 HIS A CA 1
ATOM 718 C C . HIS A 1 93 ? -7.258 -5.350 -8.726 1.00 96.12 93 HIS A C 1
ATOM 720 O O . HIS A 1 93 ? -7.211 -5.706 -9.901 1.00 96.12 93 HIS A O 1
ATOM 726 N N . CYS A 1 94 ? -7.603 -4.107 -8.383 1.00 94.25 94 CYS A N 1
ATOM 727 C CA . CYS A 1 94 ? -8.059 -3.110 -9.355 1.00 94.25 94 CYS A CA 1
ATOM 728 C C . CYS A 1 94 ? -7.266 -1.798 -9.342 1.00 94.25 94 CYS A C 1
ATOM 730 O O . CYS A 1 94 ? -7.624 -0.886 -10.083 1.00 94.25 94 CYS A O 1
ATOM 732 N N . HIS A 1 95 ? -6.270 -1.656 -8.465 1.00 93.94 95 HIS A N 1
ATOM 733 C CA . HIS A 1 95 ? -5.498 -0.421 -8.305 1.00 93.94 95 HIS A CA 1
ATOM 734 C C . HIS A 1 95 ? -4.081 -0.734 -7.843 1.00 93.94 95 HIS A C 1
ATOM 736 O O . HIS A 1 95 ? -3.861 -1.683 -7.089 1.00 93.94 95 HIS A O 1
ATOM 742 N N . VAL A 1 96 ? -3.140 0.100 -8.265 1.00 94.06 96 VAL A N 1
ATOM 743 C CA . VAL A 1 96 ? -1.746 0.058 -7.841 1.00 94.06 96 VAL A CA 1
ATOM 744 C C . VAL A 1 96 ? -1.269 1.477 -7.573 1.00 94.06 96 VAL A C 1
ATOM 746 O O . VAL A 1 96 ? -1.608 2.380 -8.333 1.00 94.06 96 VAL A O 1
ATOM 749 N N . GLU A 1 97 ? -0.496 1.664 -6.506 1.00 93.31 97 GLU A N 1
ATOM 750 C CA . GLU A 1 97 ? -0.010 2.978 -6.097 1.00 93.31 97 GLU A CA 1
ATOM 751 C C . GLU A 1 97 ? 1.441 2.952 -5.636 1.00 93.31 97 GLU A C 1
ATOM 753 O O . GLU A 1 97 ? 1.859 2.020 -4.944 1.00 93.31 97 GLU A O 1
ATOM 758 N N . ARG A 1 98 ? 2.183 4.013 -5.967 1.00 92.94 98 ARG A N 1
ATOM 759 C CA . ARG A 1 98 ? 3.545 4.243 -5.474 1.00 92.94 98 ARG A CA 1
ATOM 760 C C . ARG A 1 98 ? 3.539 5.334 -4.426 1.00 92.94 98 ARG A C 1
ATOM 762 O O . ARG A 1 98 ? 3.151 6.465 -4.703 1.00 92.94 98 ARG A O 1
ATOM 769 N N . ILE A 1 99 ? 4.046 5.010 -3.246 1.00 93.38 99 ILE A N 1
ATOM 770 C CA . ILE A 1 99 ? 4.041 5.924 -2.110 1.00 93.38 99 ILE A CA 1
ATOM 771 C C . ILE A 1 99 ? 5.473 6.336 -1.787 1.00 93.38 99 ILE A C 1
ATOM 773 O O . ILE A 1 99 ? 6.315 5.495 -1.476 1.00 93.38 99 ILE A O 1
ATOM 777 N N . PHE A 1 100 ? 5.728 7.643 -1.879 1.00 91.00 100 PHE A N 1
ATOM 778 C CA . PHE A 1 100 ? 7.029 8.275 -1.616 1.00 91.00 100 PHE A CA 1
ATOM 779 C C . PHE A 1 100 ? 7.104 8.932 -0.231 1.00 91.00 100 PHE A C 1
ATOM 781 O O . PHE A 1 100 ? 8.196 9.220 0.244 1.00 91.00 100 PHE A O 1
ATOM 788 N N . ALA A 1 101 ? 5.955 9.191 0.397 1.00 85.50 101 ALA A N 1
ATOM 789 C CA . ALA A 1 101 ? 5.835 9.802 1.716 1.00 85.50 101 ALA A CA 1
ATOM 790 C C . ALA A 1 101 ? 4.507 9.383 2.375 1.00 85.50 101 ALA A C 1
ATOM 792 O O . ALA A 1 101 ? 3.568 9.015 1.658 1.00 85.50 101 ALA A O 1
ATOM 793 N N . PRO A 1 102 ? 4.389 9.463 3.712 1.00 81.12 102 PRO A N 1
ATOM 794 C CA . PRO A 1 102 ? 3.149 9.176 4.425 1.00 81.12 102 PRO A CA 1
ATOM 795 C C . PRO A 1 102 ? 1.963 9.978 3.894 1.00 81.12 102 PRO A C 1
ATOM 797 O O . PRO A 1 102 ? 2.025 11.201 3.790 1.00 81.12 102 PRO A O 1
ATOM 800 N N . THR A 1 103 ? 0.867 9.287 3.589 1.00 81.38 103 THR A N 1
ATOM 801 C CA . THR A 1 103 ? -0.380 9.879 3.096 1.00 81.38 103 THR A CA 1
ATOM 802 C C . THR A 1 103 ? -1.575 9.190 3.754 1.00 81.38 103 THR A C 1
ATOM 804 O O . THR A 1 103 ? -1.612 7.962 3.877 1.00 81.38 103 THR A O 1
ATOM 807 N N . ALA A 1 104 ? -2.549 9.980 4.206 1.00 77.88 104 ALA A N 1
ATOM 808 C CA . ALA A 1 104 ? -3.789 9.465 4.780 1.00 77.88 104 ALA A CA 1
ATOM 809 C C . ALA A 1 104 ? -4.650 8.795 3.701 1.00 77.88 104 ALA A C 1
ATOM 811 O O . ALA A 1 104 ? -4.796 9.317 2.595 1.00 77.88 104 ALA A O 1
ATOM 812 N N . CYS A 1 105 ? -5.248 7.649 4.023 1.00 74.81 105 CYS A N 1
ATOM 813 C CA . CYS A 1 105 ? -6.212 6.965 3.165 1.00 74.81 105 CYS A CA 1
ATOM 814 C C . CYS A 1 105 ? -7.609 7.517 3.434 1.00 74.81 105 CYS A C 1
ATOM 816 O O . CYS A 1 105 ? -8.455 6.841 4.015 1.00 74.81 105 CYS A O 1
ATOM 818 N N . VAL A 1 106 ? -7.846 8.755 3.014 1.00 68.19 106 VAL A N 1
ATOM 819 C CA . VAL A 1 106 ? -9.165 9.382 3.095 1.00 68.19 106 VAL A CA 1
ATOM 820 C C . VAL A 1 106 ? -9.935 9.101 1.799 1.00 68.19 106 VAL A C 1
ATOM 822 O O . VAL A 1 106 ? -9.649 9.720 0.775 1.00 68.19 106 VAL A O 1
ATOM 825 N N . PRO A 1 107 ? -10.933 8.191 1.803 1.00 57.81 107 PRO A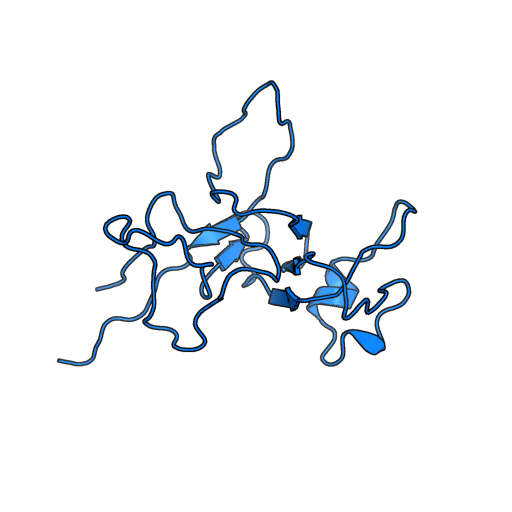 N 1
ATOM 826 C CA . PRO A 1 107 ? -11.661 7.777 0.600 1.00 57.81 107 PRO A CA 1
ATOM 827 C C . PRO A 1 107 ? -12.600 8.855 0.033 1.00 57.81 107 PRO A C 1
ATOM 829 O O . PRO A 1 107 ? -13.371 8.562 -0.875 1.00 57.81 107 PRO A O 1
ATOM 832 N N . GLU A 1 108 ? -12.586 10.075 0.569 1.00 56.75 108 GLU A N 1
ATOM 833 C CA . GLU A 1 108 ? -13.524 11.142 0.192 1.00 56.75 108 GLU A CA 1
ATOM 834 C C . GLU A 1 108 ? -12.867 12.519 0.036 1.00 56.75 108 GLU A C 1
ATOM 836 O O . GLU A 1 108 ? -13.551 13.473 -0.328 1.00 56.75 108 GLU A O 1
ATOM 841 N N . PHE A 1 109 ? -11.554 12.655 0.260 1.00 51.84 109 PHE A N 1
ATOM 842 C CA . PHE A 1 109 ? -10.893 13.936 0.018 1.00 51.84 109 PHE A CA 1
ATOM 843 C C . PHE A 1 109 ? -10.459 14.026 -1.444 1.00 51.84 109 PHE A C 1
ATOM 845 O O . PHE A 1 109 ? -9.343 13.677 -1.822 1.00 51.84 109 PHE A O 1
ATOM 852 N N . GLU A 1 110 ? -11.374 14.517 -2.279 1.00 50.31 110 GLU A N 1
ATOM 853 C CA . GLU A 1 110 ? -11.001 15.215 -3.505 1.00 50.31 110 GLU A CA 1
ATOM 854 C C . GLU A 1 110 ? -10.292 16.511 -3.090 1.00 50.31 110 GLU A C 1
ATOM 856 O O . GLU A 1 110 ? -10.909 17.572 -3.024 1.00 50.31 110 GLU A O 1
ATOM 861 N N . ASP A 1 111 ? -9.001 16.446 -2.751 1.00 51.47 111 ASP A N 1
ATOM 862 C CA . ASP A 1 111 ? -8.193 17.660 -2.794 1.00 51.47 111 ASP A CA 1
ATOM 863 C C . ASP A 1 111 ? -8.070 18.048 -4.279 1.00 51.47 111 ASP A C 1
ATOM 865 O O . ASP A 1 111 ? -7.461 17.305 -5.059 1.00 51.47 111 ASP A O 1
ATOM 869 N N . PRO A 1 112 ? -8.638 19.186 -4.718 1.00 53.91 112 PRO A N 1
ATOM 870 C CA . PRO A 1 112 ? -8.575 19.602 -6.115 1.00 53.91 112 PRO A CA 1
ATOM 871 C C . PRO A 1 112 ? -7.137 19.841 -6.611 1.00 53.91 112 PRO A C 1
ATOM 873 O O . PRO A 1 112 ? -6.924 19.927 -7.820 1.00 53.91 112 PRO A O 1
ATOM 876 N N . LEU A 1 113 ? -6.150 19.939 -5.712 1.00 54.31 113 LEU A N 1
ATOM 877 C CA . LEU A 1 113 ? -4.728 20.063 -6.041 1.00 54.31 113 LEU A CA 1
ATOM 878 C C . LEU A 1 113 ? -4.014 18.708 -6.144 1.00 54.31 113 LEU A C 1
ATOM 880 O O . LEU A 1 113 ? -3.026 18.598 -6.871 1.00 54.31 113 LEU A O 1
ATOM 884 N N . PHE A 1 114 ? -4.532 17.668 -5.488 1.00 53.31 114 PHE A N 1
ATOM 885 C CA . PHE A 1 114 ? -4.000 16.308 -5.530 1.00 53.31 114 PHE A CA 1
ATOM 886 C C . PHE A 1 114 ? -5.105 15.353 -5.975 1.00 53.31 114 PHE A C 1
ATOM 888 O O . PHE A 1 114 ? -5.671 14.610 -5.184 1.00 53.31 114 PHE A O 1
ATOM 895 N N . SER A 1 115 ? -5.381 15.338 -7.283 1.00 54.03 115 SER A N 1
ATOM 896 C CA . SER A 1 115 ? -6.369 14.448 -7.926 1.00 54.03 115 SER A CA 1
ATOM 897 C C . SER A 1 115 ? -6.103 12.937 -7.771 1.00 54.03 115 SER A C 1
ATOM 899 O O . SER A 1 115 ? -6.719 12.126 -8.467 1.00 54.03 115 SER A O 1
ATOM 901 N N . HIS A 1 116 ? -5.177 12.528 -6.896 1.00 67.50 116 HIS A N 1
ATOM 902 C CA . HIS A 1 116 ? -4.840 11.131 -6.722 1.00 67.50 116 HIS A CA 1
ATOM 903 C C . HIS A 1 116 ? -5.739 10.462 -5.688 1.00 67.50 116 HIS A C 1
ATOM 905 O O . HIS A 1 116 ? -5.453 10.415 -4.495 1.00 67.50 116 HIS A O 1
ATOM 911 N N . PHE A 1 117 ? -6.848 9.924 -6.176 1.00 78.50 117 PHE A N 1
ATOM 912 C CA . PHE A 1 117 ? -7.744 9.115 -5.372 1.00 78.50 117 PHE A CA 1
ATOM 913 C C . PHE A 1 117 ? -7.136 7.735 -5.076 1.00 78.50 117 PHE A C 1
ATOM 915 O O . PHE A 1 117 ? -7.066 6.887 -5.969 1.00 78.50 117 PHE A O 1
ATOM 922 N N . ILE A 1 118 ? -6.764 7.487 -3.818 1.00 88.19 118 ILE A N 1
ATOM 923 C CA . ILE A 1 118 ? -6.346 6.163 -3.340 1.00 88.19 118 ILE A CA 1
ATOM 924 C C . ILE A 1 118 ? -7.592 5.416 -2.826 1.00 88.19 118 ILE A C 1
ATOM 926 O O . ILE A 1 118 ? -8.163 5.807 -1.808 1.00 88.19 118 ILE A O 1
ATOM 930 N N . PRO A 1 119 ? -8.045 4.329 -3.485 1.00 92.12 119 PRO A N 1
ATOM 931 C CA . PRO A 1 119 ? -9.329 3.685 -3.201 1.00 92.12 119 PRO A CA 1
ATOM 932 C C . PRO A 1 119 ? -9.268 2.730 -1.997 1.00 92.12 119 PRO A C 1
ATOM 934 O O . PRO A 1 119 ? -9.870 1.649 -2.040 1.00 92.12 119 PRO A O 1
ATOM 937 N N . TRP A 1 120 ? -8.503 3.057 -0.958 1.00 94.50 120 TRP A N 1
ATOM 938 C CA . TRP A 1 120 ? -8.216 2.171 0.170 1.00 94.50 120 TRP A CA 1
ATOM 939 C C . TRP A 1 120 ? -8.673 2.778 1.493 1.00 94.50 120 TRP A C 1
ATOM 941 O O . TRP A 1 120 ? -8.806 3.989 1.617 1.00 94.50 120 TRP A O 1
ATOM 951 N N . LYS A 1 121 ? -8.947 1.915 2.471 1.00 95.44 121 LYS A N 1
ATOM 952 C CA . LYS A 1 121 ? -9.269 2.284 3.853 1.00 95.44 121 LYS A CA 1
ATOM 953 C C . LYS A 1 121 ? -8.860 1.167 4.805 1.00 95.44 121 LYS A C 1
ATOM 955 O O . LYS A 1 121 ? -8.701 0.026 4.381 1.00 95.44 121 LYS A O 1
ATOM 960 N N . CYS A 1 122 ? -8.779 1.454 6.093 1.00 96.12 122 CYS A N 1
ATOM 961 C CA . CYS A 1 122 ? -8.603 0.467 7.146 1.00 96.12 122 CYS A CA 1
ATOM 962 C C . CYS A 1 122 ? -9.804 -0.496 7.152 1.00 96.12 122 CYS A C 1
ATOM 964 O O . CYS A 1 122 ? -10.959 -0.081 7.278 1.00 96.12 122 CYS A O 1
ATOM 966 N N . GLY A 1 123 ? -9.529 -1.791 6.998 1.00 96.06 123 GLY A N 1
ATOM 967 C CA . GLY A 1 123 ? -10.507 -2.879 7.074 1.00 96.06 123 GLY A CA 1
ATOM 968 C C . GLY A 1 123 ? -10.913 -3.238 8.503 1.00 96.06 123 GLY A C 1
ATOM 969 O O . GLY A 1 123 ? -11.906 -3.937 8.694 1.00 96.06 123 GLY A O 1
ATOM 970 N N . GLY A 1 124 ? -10.194 -2.704 9.490 1.00 95.56 124 GLY A N 1
ATOM 971 C CA . GLY A 1 124 ? -10.392 -2.966 10.905 1.00 95.56 124 GLY A CA 1
ATOM 972 C C . GLY A 1 124 ? -9.349 -3.931 11.468 1.00 95.56 124 GLY A C 1
ATOM 973 O O . GLY A 1 124 ? -8.959 -4.899 10.823 1.00 95.56 124 GLY A O 1
ATOM 974 N N . HIS A 1 125 ? -8.911 -3.657 12.689 1.00 95.06 125 HIS A N 1
ATOM 975 C CA . HIS A 1 125 ? -7.950 -4.439 13.450 1.00 95.06 125 HIS A CA 1
ATOM 976 C C . HIS A 1 125 ? -8.681 -5.322 14.473 1.00 95.06 125 HIS A C 1
ATOM 978 O O . HIS A 1 125 ? -9.655 -4.858 15.088 1.00 95.06 125 HIS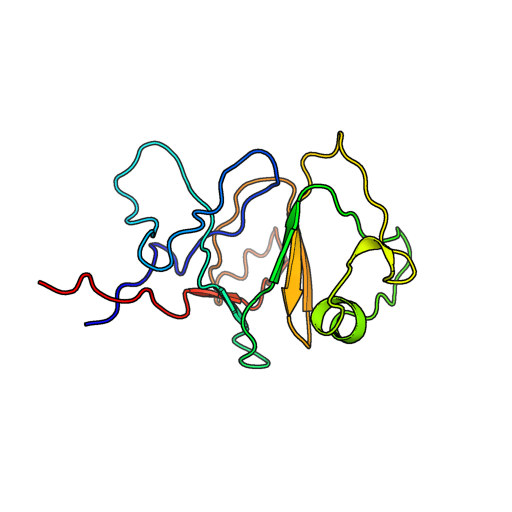 A O 1
ATOM 984 N N . PRO A 1 126 ? -8.241 -6.581 14.668 1.00 93.19 126 PRO A N 1
ATOM 985 C CA . PRO A 1 126 ? -8.773 -7.449 15.711 1.00 93.19 126 PRO A CA 1
ATOM 986 C C . PRO A 1 126 ? -8.570 -6.841 17.100 1.00 93.19 126 PRO A C 1
ATOM 988 O O . PRO A 1 126 ? -7.570 -6.168 17.350 1.00 93.19 126 PRO A O 1
ATOM 991 N N . ASP A 1 127 ? -9.478 -7.140 18.025 1.00 85.94 127 ASP A N 1
ATOM 992 C CA . ASP A 1 127 ? -9.237 -6.851 19.436 1.00 85.94 127 ASP A CA 1
ATOM 993 C C . ASP A 1 127 ? -8.144 -7.767 20.013 1.00 85.94 127 ASP A C 1
ATOM 995 O O . ASP A 1 127 ? -7.875 -8.865 19.506 1.00 85.94 127 ASP A O 1
ATOM 999 N N . GLY A 1 128 ? -7.516 -7.298 21.094 1.00 71.31 128 GLY A N 1
ATOM 1000 C CA . GLY A 1 128 ? -6.806 -8.168 22.027 1.00 71.31 128 GLY A CA 1
ATOM 1001 C C . GLY A 1 128 ? -7.794 -9.144 22.662 1.00 71.31 128 GLY A C 1
ATOM 1002 O O . GLY A 1 128 ? -8.887 -8.725 23.032 1.00 71.31 128 GLY A O 1
ATOM 1003 N N . ASP A 1 129 ? -7.441 -10.425 22.757 1.00 62.47 129 ASP A N 1
ATOM 1004 C CA . ASP A 1 129 ? -8.168 -11.325 23.652 1.00 62.47 129 ASP A CA 1
ATOM 1005 C C . ASP A 1 129 ? -7.867 -10.846 25.081 1.00 62.47 129 ASP A C 1
ATOM 1007 O O . ASP A 1 129 ? -6.697 -10.846 25.473 1.00 62.47 129 ASP A O 1
ATOM 1011 N N . ASP A 1 130 ? -8.885 -10.354 25.792 1.00 57.38 130 ASP A N 1
ATOM 1012 C CA . ASP A 1 130 ? -8.803 -10.017 27.224 1.00 57.38 130 ASP A CA 1
ATOM 1013 C C . ASP A 1 130 ? -8.583 -11.275 28.086 1.00 57.38 130 ASP A C 1
ATOM 1015 O O . ASP A 1 130 ? -9.238 -12.314 27.816 1.00 57.38 130 ASP A O 1
#

Sequence (130 aa):
MTRYCDEGGYVVSSAEPIPDEPRAYDDGRGPDRIGCNQLVCIRCGAVVRNAPHFDLPNNFGFDAKAAYESADWHSVPGLEHRPESVVRLYVCHCHVERIFAPTACVPEFEDPLFSHFIPWKCGGHPDGDD

Secondary structure (DSSP, 8-state):
-EE--GGG-EE--SSS---SSTT----S-SSS----TTEEETTT-PBPEEEETEE--SSS---HHHHHH-S-GGGSTT-EE-TT---EEEEETTEEEEESS-EE--TT--BTTB-----EEE--EEPP--

Foldseek 3Di:
DWDFAPLQFKDFWQVAEADPALQDHHNVPDPDHHGHQQKAFPPPRFGKDKDHQKDAAPDPDQQLQQCQPDPDNVPRPRIDRGVPARWMWIGDNPDIDIHNGMDRQNQPDPPVVDNDRDRMGRPTGDDDDD